Protein AF-A0A7X8BMF5-F1 (afdb_monomer)

pLDDT: mean 81.19, std 10.28, range [48.62, 92.81]

Sequence (128 aa):
MIDLGRDIKLVVDKDDGRILGVIVEEGDIALLEGEECLKQDLLSELWTQYYDWALEFTVGSRLPEFVNMPMSGIVVADLYNAIREPLEREDRLVEGRYNITLTGAGFTCKVLPKSRLRPKEISLTIKK

Solvent-accessible surface area (backbone atoms only — not comparable to full-atom values): 7382 Å² total; per-residue (Å²): 131,73,77,48,47,70,43,78,29,64,38,56,42,85,52,56,38,52,82,75,49,73,42,69,53,100,88,39,79,33,71,29,52,35,74,61,24,41,50,52,50,52,43,46,35,42,58,32,64,62,42,72,51,89,86,79,44,85,44,38,10,55,39,67,77,48,75,83,54,73,90,41,78,70,52,48,55,51,47,50,46,27,58,47,54,52,58,72,68,39,79,58,40,41,85,91,44,63,50,80,47,80,51,100,56,35,40,39,35,37,36,34,49,57,49,92,77,79,55,62,73,46,79,48,64,32,41,110

Secondary structure (DSSP, 8-state):
-----EEEPEEE-TTT--EEEE-EETTEE-EEETHHHHHHHHHHHHHSBPEEETTTEEESBSHHHHTTS---HHHHHHHHHHHHHHHHH-TTEEEEEEEEEEETTEEEEEEEE--SS-PPPEEEEEE-

Nearest PDB structures (foldseek):
  7aeb-assembly1_S  TM=5.684E-01  e=9.095E-03  Algoriphagus machipongonensis
  7b5h-assembly1_AI  TM=5.636E-01  e=1.350E-01  Nostoc sp. PCC 7120 = FACHB-418
  6h4n-assembly1_x  TM=4.474E-01  e=1.005E+00  Escherichia coli BW25113
  4v8h-assembly2_CX  TM=4.300E-01  e=1.376E+00  Escherichia coli K-12

Mean predicted aligned error: 6.94 Å

Radius of gyration: 15.11 Å; Cα contacts (8 Å, |Δi|>4): 222; chains: 1; bounding box: 40×37×47 Å

Structure (mmCIF, N/CA/C/O backbone):
data_AF-A0A7X8BMF5-F1
#
_entry.id   AF-A0A7X8BMF5-F1
#
loop_
_atom_site.group_PDB
_atom_site.id
_atom_site.type_symbol
_atom_site.label_atom_id
_atom_site.label_alt_id
_atom_site.label_comp_id
_atom_site.label_asym_id
_atom_site.label_entity_id
_atom_site.label_seq_id
_atom_site.pdbx_PDB_ins_code
_atom_site.Cartn_x
_atom_site.Cartn_y
_atom_site.Cartn_z
_atom_site.occupancy
_atom_site.B_iso_or_equiv
_atom_site.auth_seq_id
_atom_site.auth_comp_id
_atom_site.auth_asym_id
_atom_site.auth_atom_id
_atom_site.pdbx_PDB_model_num
ATOM 1 N N . MET A 1 1 ? -22.828 3.350 2.781 1.00 60.91 1 MET A N 1
ATOM 2 C CA . MET A 1 1 ? -21.590 4.080 3.126 1.00 60.91 1 MET A CA 1
ATOM 3 C C . MET A 1 1 ? -20.475 3.109 2.794 1.00 60.91 1 MET A C 1
ATOM 5 O O . MET A 1 1 ? -20.662 1.952 3.138 1.00 60.91 1 MET A O 1
ATOM 9 N N . ILE A 1 2 ? -19.456 3.494 2.022 1.00 75.69 2 ILE A N 1
ATOM 10 C CA . ILE A 1 2 ? -18.337 2.571 1.775 1.00 75.69 2 ILE A CA 1
ATOM 11 C C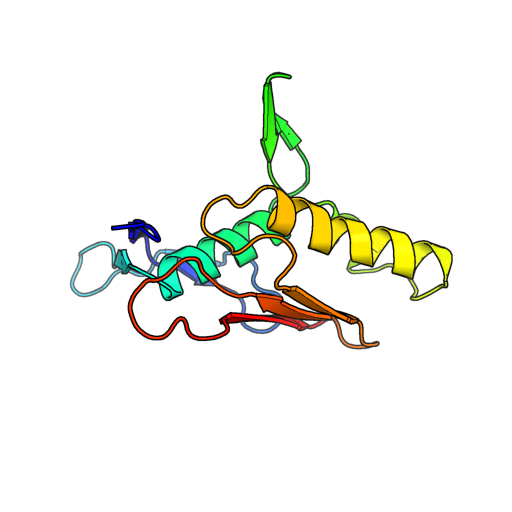 . ILE A 1 2 ? -17.480 2.619 3.032 1.00 75.69 2 ILE A C 1
ATOM 13 O O . ILE A 1 2 ? -17.068 3.703 3.444 1.00 75.69 2 ILE A O 1
ATOM 17 N N . ASP A 1 3 ? -17.343 1.467 3.672 1.00 83.88 3 ASP A N 1
ATOM 18 C CA . ASP A 1 3 ? -16.458 1.277 4.807 1.00 83.88 3 ASP A CA 1
ATOM 19 C C . ASP A 1 3 ? -15.021 1.223 4.276 1.00 83.88 3 ASP A C 1
ATOM 21 O O . ASP A 1 3 ? -14.733 0.463 3.352 1.00 83.88 3 ASP A O 1
ATOM 25 N N . LEU A 1 4 ? -14.145 2.086 4.792 1.00 86.31 4 LEU A N 1
ATOM 26 C CA . LEU A 1 4 ? -12.728 2.089 4.414 1.00 86.31 4 LEU A CA 1
ATOM 27 C C . LEU A 1 4 ? -11.891 1.184 5.327 1.00 86.31 4 LEU A C 1
ATOM 29 O O . LEU A 1 4 ? -10.702 1.007 5.073 1.00 86.31 4 LEU A O 1
ATOM 33 N N . GLY A 1 5 ? -12.521 0.582 6.336 1.00 88.25 5 GLY A N 1
ATOM 34 C CA . GLY A 1 5 ? -11.916 -0.380 7.235 1.00 88.25 5 GLY A CA 1
ATOM 35 C C . GLY A 1 5 ? -11.650 0.178 8.627 1.00 88.25 5 GLY A C 1
ATOM 36 O O . GLY A 1 5 ? -11.629 1.393 8.875 1.00 88.25 5 GLY A O 1
ATOM 37 N N . ARG A 1 6 ? -11.434 -0.776 9.528 1.00 89.88 6 ARG A N 1
ATOM 38 C CA . ARG A 1 6 ? -10.947 -0.597 10.887 1.00 89.88 6 ARG A CA 1
ATOM 39 C C . ARG A 1 6 ? -10.017 -1.757 11.199 1.00 89.88 6 ARG A C 1
ATOM 41 O O . A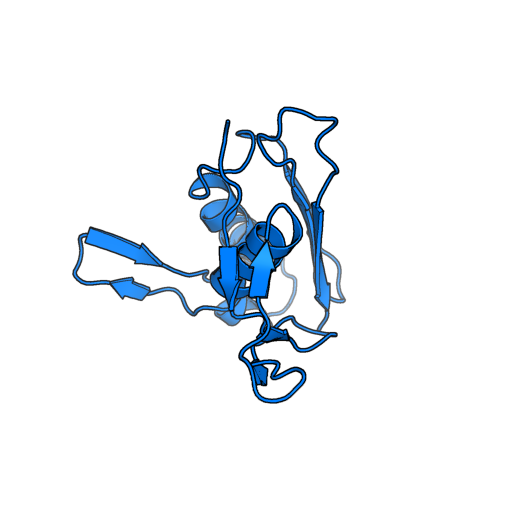RG A 1 6 ? -10.462 -2.900 11.131 1.00 89.88 6 ARG A O 1
ATOM 48 N N . ASP A 1 7 ? -8.782 -1.465 11.576 1.00 88.75 7 ASP A N 1
ATOM 49 C CA . ASP A 1 7 ? -7.796 -2.495 11.896 1.00 88.75 7 ASP A CA 1
ATOM 50 C C . ASP A 1 7 ? -6.854 -2.058 13.025 1.00 88.75 7 ASP A C 1
ATOM 52 O O . ASP A 1 7 ? -6.886 -0.920 13.501 1.00 88.75 7 ASP A O 1
ATOM 56 N N . ILE A 1 8 ? -6.025 -2.987 13.483 1.00 88.06 8 ILE A N 1
ATOM 57 C CA . ILE A 1 8 ? -4.947 -2.766 14.430 1.00 88.06 8 ILE A CA 1
ATOM 58 C C . ILE A 1 8 ? -3.956 -1.768 13.837 1.00 88.06 8 ILE A C 1
ATOM 60 O O . ILE A 1 8 ? -3.444 -1.928 12.731 1.00 88.06 8 ILE A O 1
ATOM 64 N N . LYS A 1 9 ? -3.642 -0.732 14.606 1.00 88.62 9 LYS A N 1
ATOM 65 C CA . LYS A 1 9 ? -2.649 0.266 14.235 1.00 88.62 9 LYS A CA 1
ATOM 66 C C . LYS A 1 9 ? -1.249 -0.340 14.332 1.00 88.62 9 LYS A C 1
ATOM 68 O O . LYS A 1 9 ? -0.814 -0.784 15.400 1.00 88.62 9 LYS A O 1
ATOM 73 N N . LEU A 1 10 ? -0.529 -0.321 13.219 1.00 86.19 10 LEU A N 1
ATOM 74 C CA . LEU A 1 10 ? 0.814 -0.870 13.099 1.00 86.19 10 LEU A CA 1
ATOM 75 C C . LEU A 1 10 ? 1.870 0.232 13.194 1.00 86.19 10 LEU A C 1
ATOM 77 O O . LEU A 1 10 ? 1.662 1.386 12.815 1.00 86.19 10 LEU A O 1
ATOM 81 N N . VAL A 1 11 ? 3.046 -0.143 13.685 1.00 83.56 11 VAL A N 1
ATOM 82 C CA . VAL A 1 11 ? 4.271 0.627 13.488 1.00 83.56 11 VAL A CA 1
ATOM 83 C C . VAL A 1 11 ? 4.824 0.226 12.131 1.00 83.56 11 VAL A C 1
ATOM 85 O O . VAL A 1 11 ? 5.134 -0.944 11.924 1.00 83.56 11 VAL A O 1
ATOM 88 N N . VAL A 1 12 ? 4.970 1.190 11.229 1.00 76.62 12 VAL A N 1
ATOM 89 C CA . VAL A 1 12 ? 5.605 0.985 9.924 1.00 76.62 12 VAL A CA 1
ATOM 90 C C . VAL A 1 12 ? 6.918 1.752 9.849 1.00 76.62 12 VAL A C 1
ATOM 92 O O . VAL A 1 12 ? 7.040 2.853 10.397 1.00 76.62 12 VAL A O 1
ATOM 95 N N . ASP A 1 13 ? 7.904 1.162 9.183 1.00 78.00 13 ASP A N 1
ATOM 96 C CA . ASP A 1 13 ? 9.145 1.837 8.834 1.00 78.00 13 ASP A CA 1
ATOM 97 C C . ASP A 1 13 ? 8.833 3.063 7.962 1.00 78.00 13 ASP A C 1
ATOM 99 O O . ASP A 1 13 ? 7.977 3.019 7.077 1.00 78.00 13 ASP A O 1
ATOM 103 N N . LYS A 1 14 ? 9.476 4.197 8.248 1.00 69.94 14 LYS A N 1
ATOM 104 C CA . LYS A 1 14 ? 9.175 5.468 7.570 1.00 69.94 14 LYS A CA 1
ATOM 105 C C . LYS A 1 14 ? 9.814 5.578 6.197 1.00 69.94 14 LYS A C 1
ATOM 107 O O . LYS A 1 14 ? 9.352 6.391 5.393 1.00 69.94 14 LYS A O 1
ATOM 112 N N . ASP A 1 15 ? 10.900 4.851 5.983 1.00 67.62 15 ASP A N 1
ATOM 113 C CA . ASP A 1 15 ? 11.632 4.892 4.735 1.00 67.62 15 ASP A CA 1
ATOM 114 C C . ASP A 1 15 ? 10.966 3.954 3.757 1.00 67.62 15 ASP A C 1
ATOM 116 O O . ASP A 1 15 ? 10.607 4.390 2.669 1.00 67.62 15 ASP A O 1
ATOM 120 N N . ASP A 1 16 ? 10.682 2.725 4.170 1.00 64.38 16 ASP A N 1
ATOM 121 C CA . ASP A 1 16 ? 10.186 1.741 3.227 1.00 64.38 16 ASP A CA 1
ATOM 122 C C . ASP A 1 16 ? 8.751 1.280 3.471 1.00 64.38 16 ASP A C 1
ATOM 124 O O . ASP A 1 16 ? 8.095 0.964 2.493 1.00 64.38 16 ASP A O 1
ATOM 128 N N . GLY A 1 17 ? 8.183 1.371 4.675 1.00 65.19 17 GLY A N 1
ATOM 129 C CA . GLY A 1 17 ? 6.795 0.974 4.956 1.00 65.19 17 GLY A CA 1
ATOM 130 C C . GLY A 1 17 ? 6.633 -0.455 5.482 1.00 65.19 17 GLY A C 1
ATOM 131 O O . GLY A 1 17 ? 5.500 -0.908 5.646 1.00 65.19 17 GLY A O 1
ATOM 132 N N . ARG A 1 18 ? 7.733 -1.165 5.775 1.00 73.31 18 ARG A N 1
ATOM 133 C CA . ARG A 1 18 ? 7.700 -2.494 6.408 1.00 73.31 18 ARG A CA 1
ATOM 134 C C . ARG A 1 18 ? 7.065 -2.446 7.800 1.00 73.31 18 ARG A C 1
ATOM 136 O O . ARG A 1 18 ? 7.298 -1.516 8.567 1.00 73.31 18 ARG A O 1
ATOM 143 N N . ILE A 1 19 ? 6.301 -3.479 8.158 1.00 76.50 19 ILE A N 1
ATOM 144 C CA . ILE A 1 19 ? 5.667 -3.600 9.481 1.00 76.50 19 ILE A CA 1
ATOM 145 C C . ILE A 1 19 ? 6.736 -3.922 10.537 1.00 76.50 19 ILE A C 1
ATOM 147 O O . ILE A 1 19 ? 7.420 -4.940 10.450 1.00 76.50 19 ILE A O 1
ATOM 151 N N . LEU A 1 20 ? 6.861 -3.062 11.547 1.00 79.75 20 LEU A N 1
ATOM 152 C CA . LEU A 1 20 ? 7.814 -3.175 12.657 1.00 79.75 20 LEU A CA 1
ATOM 153 C C . LEU A 1 20 ? 7.165 -3.675 13.958 1.00 79.75 20 LEU A C 1
ATOM 155 O O . LEU A 1 20 ? 7.860 -4.202 14.825 1.00 79.75 20 LEU A O 1
ATOM 159 N N . GLY A 1 21 ? 5.850 -3.504 14.123 1.00 82.00 21 GLY A N 1
ATOM 160 C CA . GLY A 1 21 ? 5.139 -3.930 15.330 1.00 82.00 21 GLY A CA 1
ATOM 161 C C . GLY A 1 21 ? 3.706 -3.411 15.420 1.00 82.00 21 GLY A C 1
ATOM 162 O O . GLY A 1 21 ? 3.189 -2.820 14.477 1.00 82.00 21 GLY A O 1
ATOM 163 N N . VAL A 1 22 ? 3.078 -3.620 16.576 1.00 84.44 22 VAL A N 1
ATOM 164 C CA . VAL A 1 22 ? 1.721 -3.153 16.905 1.00 84.44 22 VAL A CA 1
ATOM 165 C C . VAL A 1 22 ? 1.810 -1.995 17.896 1.00 84.44 22 VAL A C 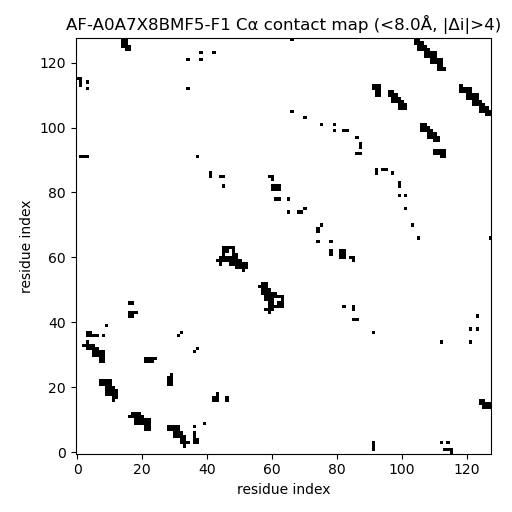1
ATOM 167 O O . VAL A 1 22 ? 2.645 -2.023 18.802 1.00 84.44 22 VAL A O 1
ATOM 170 N N . ILE A 1 23 ? 0.958 -0.980 17.741 1.00 82.88 23 ILE A N 1
ATOM 171 C CA . ILE A 1 23 ? 0.866 0.132 18.691 1.00 82.88 23 ILE A CA 1
ATOM 172 C C . ILE A 1 23 ? -0.095 -0.233 19.828 1.00 82.88 23 ILE A C 1
ATOM 174 O O . ILE A 1 23 ? -1.245 -0.600 19.594 1.00 82.88 23 ILE A O 1
ATOM 178 N N . VAL A 1 24 ? 0.388 -0.0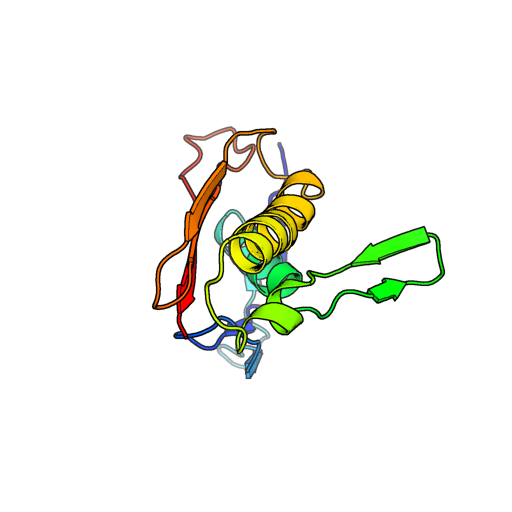93 21.064 1.00 82.56 24 VAL A N 1
ATOM 179 C CA . VAL A 1 24 ? -0.397 -0.254 22.295 1.00 82.56 24 VAL A CA 1
ATOM 180 C C . VAL A 1 24 ? -0.458 1.099 23.000 1.00 82.56 24 VAL A C 1
ATOM 182 O O . VAL A 1 24 ? 0.581 1.683 23.310 1.00 82.56 24 VAL A O 1
ATOM 185 N N . GLU A 1 25 ? -1.666 1.601 23.239 1.00 83.94 25 GLU A N 1
ATOM 186 C CA . GLU A 1 25 ? -1.939 2.877 23.908 1.00 83.94 25 GLU A CA 1
ATOM 187 C C . GLU A 1 25 ? -2.748 2.577 25.180 1.00 83.94 25 GLU A C 1
ATOM 189 O O . GLU A 1 25 ? -3.756 1.885 25.131 1.00 83.94 25 GLU A O 1
ATOM 194 N N . GLU A 1 26 ? -2.263 3.025 26.343 1.00 83.69 26 GLU A N 1
ATOM 195 C CA . GLU A 1 26 ? -2.920 2.823 27.655 1.00 83.69 26 GLU A CA 1
ATOM 196 C C . GLU A 1 26 ? -3.209 1.355 28.044 1.00 83.69 26 GLU A C 1
ATOM 198 O O . GLU A 1 26 ? -4.012 1.081 28.930 1.00 83.69 26 GLU A O 1
ATOM 203 N N . GLY A 1 27 ? -2.484 0.403 27.448 1.00 78.25 27 GLY A N 1
ATOM 204 C CA . GLY A 1 27 ? -2.657 -1.034 27.693 1.00 78.25 27 GLY A CA 1
ATOM 205 C C . GLY A 1 27 ? -3.611 -1.723 26.715 1.00 78.25 27 GLY A C 1
ATOM 206 O O . GLY A 1 27 ? -3.686 -2.950 26.730 1.00 78.25 27 GLY A O 1
ATOM 207 N N . ASP A 1 28 ? -4.248 -0.960 25.825 1.00 83.12 28 ASP A N 1
ATOM 208 C CA . ASP A 1 28 ? -5.125 -1.460 24.773 1.00 83.12 28 ASP A CA 1
ATOM 209 C C . ASP A 1 28 ? -4.443 -1.420 23.400 1.00 83.12 28 ASP A C 1
ATOM 211 O O . ASP A 1 28 ? -3.562 -0.601 23.121 1.00 83.12 28 ASP A O 1
ATOM 215 N N . ILE A 1 29 ? -4.860 -2.324 22.510 1.00 85.12 29 ILE A N 1
ATOM 216 C CA . ILE A 1 29 ? -4.413 -2.319 21.115 1.00 85.12 29 ILE A CA 1
ATOM 217 C C . ILE A 1 29 ? -5.020 -1.094 20.429 1.00 85.12 29 ILE A C 1
ATOM 219 O O . ILE A 1 29 ? -6.243 -0.971 20.332 1.00 85.12 29 ILE A O 1
ATOM 223 N N . ALA A 1 30 ? -4.165 -0.196 19.940 1.00 89.12 30 ALA A N 1
ATOM 224 C CA . ALA A 1 30 ? -4.619 0.986 19.229 1.00 89.12 30 ALA A CA 1
ATOM 225 C C . ALA A 1 30 ? -5.232 0.583 17.883 1.00 89.12 30 ALA A C 1
ATOM 227 O O . ALA A 1 30 ? -4.724 -0.300 17.189 1.00 89.12 30 ALA A O 1
ATOM 228 N N . LEU A 1 31 ? -6.315 1.255 17.504 1.00 89.50 31 LEU A N 1
ATOM 229 C CA . LEU A 1 31 ? -7.035 0.988 16.263 1.00 89.50 31 LEU A CA 1
ATOM 230 C C . LEU A 1 31 ? -6.882 2.155 15.292 1.00 89.50 31 LEU A C 1
ATOM 232 O O . LEU A 1 31 ? -6.731 3.314 15.686 1.00 89.50 31 LEU A O 1
ATOM 236 N N . LEU A 1 32 ? -6.918 1.822 14.012 1.00 89.44 32 LEU A N 1
ATOM 237 C CA . LEU A 1 32 ? -6.878 2.734 12.886 1.00 89.44 32 LEU A CA 1
ATOM 238 C C . LEU A 1 32 ? -8.175 2.566 12.097 1.00 89.44 32 LEU A C 1
ATOM 240 O O . LEU A 1 32 ? -8.639 1.448 11.907 1.00 89.44 32 LEU A O 1
ATOM 244 N N . GLU A 1 33 ? -8.769 3.665 11.645 1.00 89.75 33 GLU A N 1
ATOM 245 C CA . GLU A 1 33 ? -10.056 3.659 10.945 1.00 89.75 33 GLU A CA 1
ATOM 246 C C . GLU A 1 33 ? -9.991 4.542 9.697 1.00 89.75 33 GLU A C 1
ATOM 248 O O . GLU A 1 33 ? -9.195 5.483 9.611 1.00 89.75 33 GLU A O 1
ATOM 253 N N . GLY A 1 34 ? -10.866 4.274 8.730 1.00 89.44 34 GLY A N 1
ATOM 254 C CA . GLY A 1 34 ? -11.084 5.189 7.615 1.00 89.44 34 GLY A CA 1
ATOM 255 C C . GLY A 1 34 ? -9.935 5.213 6.600 1.00 89.44 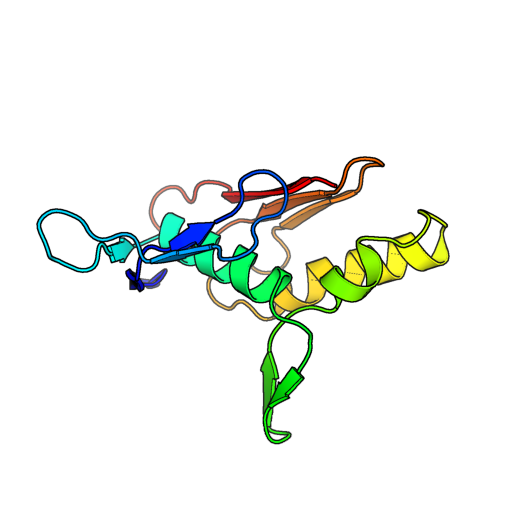34 GLY A C 1
ATOM 256 O O . GLY A 1 34 ? -9.376 4.182 6.235 1.00 89.44 34 GLY A O 1
ATOM 257 N N . GLU A 1 35 ? -9.587 6.413 6.121 1.00 89.12 35 GLU A N 1
ATOM 258 C CA . GLU A 1 35 ? -8.527 6.617 5.116 1.00 89.12 35 GLU A CA 1
ATOM 259 C C . GLU A 1 35 ? -7.147 6.157 5.609 1.00 89.12 35 GLU A C 1
ATOM 261 O O . GLU A 1 35 ? -6.349 5.666 4.813 1.00 89.12 35 GLU A O 1
ATOM 266 N N . GLU A 1 36 ? -6.869 6.276 6.910 1.00 87.50 36 GLU A N 1
ATOM 267 C CA . GLU A 1 36 ? -5.598 5.811 7.468 1.00 87.50 36 GLU A CA 1
ATOM 268 C C . GLU A 1 36 ? -5.537 4.278 7.514 1.00 87.50 36 GLU A C 1
ATOM 270 O O . GLU A 1 36 ? -4.491 3.719 7.194 1.00 87.50 36 GLU A O 1
ATOM 275 N N . CYS A 1 37 ? -6.655 3.599 7.817 1.00 89.81 37 CYS A N 1
ATOM 276 C CA . CYS A 1 37 ? -6.754 2.134 7.726 1.00 89.81 37 CYS A CA 1
ATOM 277 C C . CYS A 1 37 ? -6.429 1.662 6.309 1.00 89.81 37 CYS A C 1
ATOM 279 O O . CYS A 1 37 ? -5.489 0.902 6.107 1.00 89.81 37 CYS A O 1
ATOM 281 N N . LEU A 1 38 ? -7.119 2.221 5.312 1.00 90.38 38 LEU A N 1
ATOM 282 C CA . LEU A 1 38 ? -6.867 1.913 3.907 1.00 90.38 38 LEU A CA 1
ATOM 283 C C . LEU A 1 38 ? -5.408 2.175 3.503 1.00 90.38 38 LEU A C 1
ATOM 285 O O . LEU A 1 38 ? -4.809 1.390 2.774 1.00 90.38 38 LEU A O 1
ATOM 289 N N . LYS A 1 39 ? -4.812 3.276 3.970 1.00 89.44 39 LYS A N 1
ATOM 290 C CA . LYS A 1 39 ? -3.405 3.585 3.696 1.00 89.44 39 LYS A CA 1
ATOM 291 C C . LYS A 1 39 ? -2.467 2.515 4.259 1.00 89.44 39 LYS A C 1
ATOM 293 O O . LYS A 1 39 ? -1.524 2.127 3.572 1.00 89.44 39 LYS A O 1
ATOM 298 N N . GLN A 1 40 ? -2.701 2.072 5.493 1.00 89.31 40 GLN A N 1
ATOM 299 C CA . GLN A 1 40 ? -1.904 1.024 6.127 1.00 89.31 40 GLN A CA 1
ATOM 300 C C . GLN A 1 40 ? -2.052 -0.309 5.387 1.00 89.31 40 GLN A C 1
ATOM 302 O O . GLN A 1 40 ? -1.044 -0.970 5.135 1.00 89.31 40 GLN A O 1
ATOM 307 N N . ASP A 1 41 ? -3.270 -0.664 4.984 1.00 89.31 41 ASP A N 1
ATOM 308 C CA . ASP A 1 41 ? -3.547 -1.900 4.249 1.00 89.31 41 ASP A CA 1
ATOM 309 C C . ASP A 1 41 ? -2.840 -1.906 2.895 1.00 89.31 41 ASP A C 1
ATOM 311 O O . ASP A 1 41 ? -2.152 -2.863 2.558 1.00 89.31 41 ASP A O 1
ATOM 315 N N . LEU A 1 42 ? -2.921 -0.800 2.150 1.00 90.38 42 LEU A N 1
ATOM 316 C CA . LEU A 1 42 ? -2.251 -0.655 0.858 1.00 90.38 42 LEU A CA 1
ATOM 317 C C . LEU A 1 42 ? -0.726 -0.754 0.977 1.00 90.38 42 LEU A C 1
ATOM 319 O O . LEU A 1 42 ? -0.086 -1.403 0.152 1.00 90.38 42 LEU A O 1
ATOM 323 N N . LEU A 1 43 ? -0.125 -0.125 1.993 1.00 88.12 43 LEU A N 1
ATOM 324 C CA . LEU A 1 43 ? 1.317 -0.249 2.241 1.00 88.12 43 LEU A CA 1
ATOM 325 C C . LEU A 1 43 ? 1.701 -1.682 2.619 1.00 88.12 43 LEU A C 1
ATOM 327 O O . LEU A 1 43 ? 2.715 -2.190 2.143 1.00 88.12 43 LEU A O 1
ATOM 331 N N . SER A 1 44 ? 0.879 -2.336 3.438 1.00 84.88 44 SER A N 1
ATOM 332 C CA . SER A 1 44 ? 1.099 -3.718 3.867 1.00 84.88 44 SER A CA 1
ATOM 333 C C . SER A 1 44 ? 0.989 -4.692 2.696 1.00 84.88 44 SER A C 1
ATOM 335 O O . SER A 1 44 ? 1.851 -5.553 2.538 1.00 84.88 44 SER A O 1
ATOM 337 N N . GLU A 1 45 ? -0.003 -4.524 1.825 1.00 86.75 45 GLU A N 1
ATOM 338 C CA . GLU A 1 45 ? -0.180 -5.318 0.606 1.00 86.75 45 GLU A CA 1
ATOM 339 C C . GLU A 1 45 ? 1.007 -5.131 -0.353 1.00 86.75 45 GLU A C 1
ATOM 341 O O . GLU A 1 45 ? 1.516 -6.093 -0.922 1.00 86.75 45 GLU A O 1
ATOM 346 N N . LEU A 1 46 ? 1.526 -3.907 -0.492 1.00 86.81 46 LEU A N 1
ATOM 347 C CA . LEU A 1 46 ? 2.703 -3.638 -1.324 1.00 86.81 46 LEU A CA 1
ATOM 348 C C . LEU A 1 46 ? 3.985 -4.306 -0.787 1.00 86.81 46 LEU A C 1
ATOM 350 O O . LEU A 1 46 ? 4.856 -4.661 -1.578 1.00 86.81 46 LEU A O 1
ATOM 354 N N . TRP A 1 47 ? 4.118 -4.500 0.527 1.00 78.00 47 TRP A N 1
ATOM 355 C CA . TRP A 1 47 ? 5.281 -5.180 1.122 1.00 78.00 47 TRP A CA 1
ATOM 356 C C . TRP A 1 47 ? 5.135 -6.672 1.307 1.00 78.00 47 TRP A C 1
ATOM 358 O O . TRP A 1 47 ? 6.140 -7.382 1.402 1.00 78.00 47 TRP A O 1
ATOM 368 N N . THR A 1 48 ? 3.901 -7.142 1.400 1.00 80.62 48 THR A N 1
ATOM 369 C CA . THR A 1 48 ? 3.625 -8.562 1.506 1.00 80.62 48 THR A CA 1
ATOM 370 C C . THR A 1 48 ? 4.122 -9.209 0.229 1.00 80.62 48 THR A C 1
ATOM 372 O O . THR A 1 48 ? 3.704 -8.845 -0.868 1.00 80.62 48 THR A O 1
ATOM 375 N N . GLN A 1 49 ? 5.079 -10.126 0.369 1.00 75.19 49 GLN A N 1
ATOM 376 C CA . GLN A 1 49 ? 5.599 -10.863 -0.771 1.00 75.19 49 GLN A CA 1
ATOM 377 C C . GLN A 1 49 ? 4.432 -11.531 -1.498 1.00 75.19 49 GLN A C 1
ATOM 379 O O . GLN A 1 49 ? 3.518 -12.046 -0.861 1.00 75.19 49 GLN A O 1
ATOM 384 N N . TYR A 1 50 ? 4.463 -11.491 -2.826 1.00 73.00 50 TYR 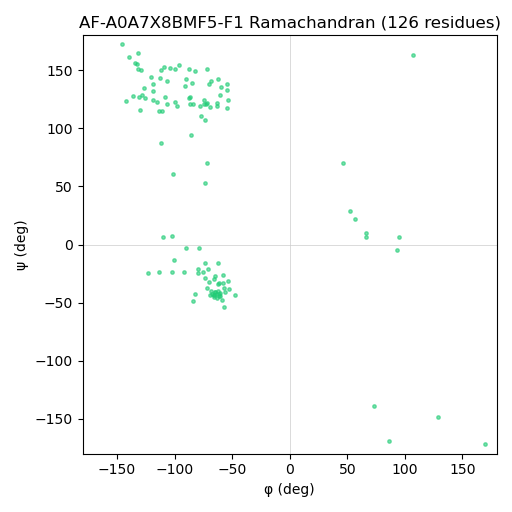A N 1
ATOM 385 C CA . TYR A 1 50 ? 3.443 -12.120 -3.648 1.00 73.00 50 TYR A CA 1
ATOM 386 C C . TYR A 1 50 ? 3.295 -13.606 -3.290 1.00 73.00 50 TYR A C 1
ATOM 388 O O . TYR A 1 50 ? 4.233 -14.391 -3.467 1.00 73.00 50 TYR A O 1
ATOM 396 N N . TYR A 1 51 ? 2.114 -13.985 -2.804 1.00 66.38 51 TYR A N 1
ATOM 397 C CA . TYR A 1 51 ? 1.738 -15.370 -2.546 1.00 66.38 51 TYR A CA 1
ATOM 398 C C . TYR A 1 51 ? 0.418 -15.682 -3.246 1.00 66.38 51 TYR A C 1
ATOM 400 O O . TYR A 1 51 ? -0.556 -14.934 -3.147 1.00 66.38 51 TYR A O 1
ATOM 408 N N . ASP A 1 52 ? 0.381 -16.831 -3.915 1.00 57.31 52 ASP A N 1
ATOM 409 C CA . ASP A 1 52 ? -0.865 -17.445 -4.357 1.00 57.31 52 ASP A CA 1
ATOM 410 C C . ASP A 1 52 ? -1.396 -18.282 -3.185 1.00 57.31 52 ASP A C 1
ATOM 412 O O . ASP A 1 52 ? -0.930 -19.400 -2.929 1.00 57.31 52 ASP A O 1
ATOM 416 N N . TRP A 1 53 ? -2.278 -17.700 -2.366 1.00 50.44 53 TRP A N 1
ATOM 417 C CA . TRP A 1 53 ? -2.807 -18.403 -1.202 1.00 50.44 53 TRP A CA 1
ATOM 418 C C . TRP A 1 53 ? -3.868 -19.394 -1.679 1.00 50.44 53 TRP A C 1
ATOM 420 O O . TRP A 1 53 ? -4.961 -19.020 -2.101 1.00 50.44 53 TRP A O 1
ATOM 430 N N . ALA A 1 54 ? -3.539 -20.685 -1.572 1.00 48.62 54 ALA A N 1
ATOM 431 C CA . ALA A 1 54 ? -4.450 -21.806 -1.815 1.00 48.62 54 ALA A CA 1
ATOM 432 C C . ALA A 1 54 ? -5.185 -21.777 -3.175 1.00 48.62 54 ALA A C 1
ATOM 434 O O . ALA A 1 54 ? -6.260 -22.360 -3.280 1.00 48.62 54 ALA A O 1
ATOM 435 N N . LEU A 1 55 ? -4.582 -21.177 -4.214 1.00 51.62 55 LEU A N 1
ATOM 436 C CA . LEU A 1 55 ? -5.084 -21.134 -5.600 1.00 51.62 55 LEU A CA 1
ATOM 437 C C . LEU A 1 55 ? -6.389 -20.340 -5.806 1.00 51.62 55 LEU A C 1
ATOM 439 O O . LEU A 1 55 ? -6.984 -20.425 -6.881 1.00 51.62 55 LEU A O 1
ATOM 443 N N . GLU A 1 56 ? -6.850 -19.590 -4.801 1.00 55.56 56 GLU A N 1
ATOM 444 C CA . GLU A 1 56 ? -8.135 -18.874 -4.863 1.00 55.56 56 GLU A CA 1
ATOM 445 C C . GLU A 1 56 ? -7.988 -17.362 -4.638 1.00 55.56 56 GLU A C 1
ATOM 447 O O . GLU A 1 56 ? -8.793 -16.587 -5.156 1.00 55.56 56 GLU A O 1
ATOM 452 N N . PHE A 1 57 ? -6.926 -16.920 -3.950 1.00 58.59 57 PHE A N 1
ATOM 453 C CA . PHE A 1 57 ? -6.683 -15.503 -3.684 1.00 58.59 57 PHE A CA 1
ATOM 454 C C . PHE A 1 57 ? -5.221 -15.125 -3.905 1.00 58.59 57 PHE A C 1
ATOM 456 O O . PHE A 1 57 ? -4.300 -15.712 -3.337 1.00 58.59 57 PHE A O 1
ATOM 463 N N . THR A 1 58 ? -5.022 -14.079 -4.702 1.00 66.94 58 THR A N 1
ATOM 464 C CA . THR A 1 58 ? -3.724 -13.431 -4.856 1.00 66.94 58 THR A CA 1
ATOM 465 C C . THR A 1 58 ? -3.557 -12.370 -3.777 1.00 66.94 58 THR A C 1
ATOM 467 O O . THR A 1 58 ? -4.352 -11.432 -3.725 1.00 66.94 58 THR A O 1
ATOM 470 N N . VAL A 1 59 ? -2.517 -12.501 -2.952 1.00 73.31 59 VAL A N 1
ATOM 471 C CA . VAL A 1 59 ? -2.179 -11.533 -1.899 1.00 73.31 59 VAL A CA 1
ATOM 472 C C . VAL A 1 59 ? -0.779 -10.987 -2.138 1.00 73.31 59 VAL A C 1
ATOM 474 O O . VAL A 1 59 ? 0.129 -11.700 -2.575 1.00 73.31 59 VAL A O 1
ATOM 477 N N . GLY A 1 60 ? -0.602 -9.715 -1.818 1.00 83.31 60 GLY A N 1
ATOM 478 C CA . GLY A 1 60 ? 0.683 -9.053 -1.817 1.00 83.31 60 GLY A CA 1
ATOM 479 C C . GLY A 1 60 ? 1.093 -8.477 -3.168 1.00 83.31 60 GLY A C 1
ATOM 480 O O . GLY A 1 60 ? 0.337 -8.404 -4.142 1.00 83.31 60 GLY A O 1
ATOM 481 N N . SER A 1 61 ? 2.350 -8.074 -3.242 1.00 86.25 61 SER A N 1
ATOM 482 C CA . SER A 1 61 ? 2.952 -7.453 -4.408 1.00 86.25 61 SER A CA 1
ATOM 483 C C . SER A 1 61 ? 4.291 -8.095 -4.724 1.00 86.25 61 SER A C 1
ATOM 485 O O . SER A 1 61 ? 4.999 -8.630 -3.869 1.00 86.25 61 SER A O 1
ATOM 487 N N . ARG A 1 62 ? 4.673 -7.994 -5.994 1.00 85.81 62 ARG A N 1
ATOM 488 C CA . ARG A 1 62 ? 6.021 -8.328 -6.446 1.00 85.81 62 ARG A CA 1
ATOM 489 C C . ARG A 1 62 ? 7.030 -7.219 -6.147 1.00 85.81 62 ARG A C 1
ATOM 491 O O . ARG A 1 62 ? 8.212 -7.404 -6.402 1.00 85.81 62 ARG A O 1
ATOM 498 N N . LEU A 1 63 ? 6.602 -6.079 -5.594 1.00 85.12 63 LEU A N 1
ATOM 499 C CA . LEU A 1 63 ? 7.455 -4.934 -5.269 1.00 85.12 63 LEU A CA 1
ATOM 500 C C . LEU A 1 63 ? 8.744 -5.327 -4.514 1.00 85.12 63 LEU A C 1
ATOM 502 O O . LEU A 1 63 ? 9.803 -4.836 -4.918 1.00 85.12 63 LEU A O 1
ATOM 506 N N . PRO A 1 64 ? 8.726 -6.226 -3.503 1.00 81.62 64 PRO A N 1
ATOM 507 C CA . PRO A 1 64 ? 9.942 -6.640 -2.800 1.00 81.62 64 PRO A CA 1
ATOM 508 C C . PRO A 1 64 ? 11.024 -7.254 -3.705 1.00 81.62 64 PRO A C 1
ATOM 510 O O . PRO A 1 64 ? 12.209 -7.136 -3.396 1.00 81.62 64 PRO A O 1
ATOM 513 N N . GLU A 1 65 ? 10.651 -7.854 -4.843 1.00 82.00 65 GLU A N 1
ATOM 514 C CA . GLU A 1 65 ? 11.595 -8.399 -5.834 1.00 82.00 65 GLU A CA 1
ATOM 515 C C . GLU A 1 65 ? 12.446 -7.292 -6.486 1.00 82.00 65 GLU A C 1
ATOM 517 O O . GLU A 1 65 ? 13.580 -7.530 -6.901 1.00 82.00 65 GLU A O 1
ATOM 522 N N . PHE A 1 66 ? 11.923 -6.063 -6.541 1.00 78.44 66 PHE A N 1
ATOM 523 C CA . PHE A 1 66 ? 12.499 -4.952 -7.299 1.00 78.44 66 PHE A CA 1
ATOM 524 C C . PHE A 1 66 ? 13.297 -3.952 -6.452 1.00 78.44 66 PHE A C 1
ATOM 526 O O . PHE A 1 66 ? 14.053 -3.161 -7.014 1.00 78.44 66 PHE A O 1
ATOM 533 N N . VAL A 1 67 ? 13.194 -3.993 -5.117 1.00 70.81 67 VAL A N 1
ATOM 534 C CA . VAL A 1 67 ? 13.800 -3.007 -4.186 1.00 70.81 67 VAL A CA 1
ATOM 535 C C . VAL A 1 67 ? 15.312 -2.822 -4.415 1.00 70.81 67 VAL A C 1
ATOM 537 O O . VAL A 1 67 ? 15.857 -1.722 -4.285 1.00 70.81 67 VAL A O 1
ATOM 540 N N . ASN A 1 68 ? 15.998 -3.881 -4.848 1.00 71.44 68 ASN A N 1
ATOM 541 C CA . ASN A 1 68 ? 17.441 -3.875 -5.095 1.00 71.44 68 ASN A CA 1
ATOM 542 C C . ASN A 1 68 ? 17.836 -3.972 -6.575 1.00 71.44 68 ASN A C 1
ATOM 544 O O . ASN A 1 68 ? 19.026 -4.056 -6.880 1.00 71.44 68 ASN A O 1
ATOM 548 N N . MET A 1 69 ? 16.877 -3.926 -7.501 1.00 73.88 69 MET A N 1
ATOM 549 C CA . MET A 1 69 ? 17.163 -4.037 -8.930 1.00 73.88 69 MET A CA 1
ATOM 550 C C . MET A 1 69 ? 17.604 -2.694 -9.541 1.00 73.88 69 MET A C 1
ATOM 552 O O . MET A 1 69 ? 17.195 -1.623 -9.083 1.00 73.88 69 MET A O 1
ATOM 556 N N . PRO A 1 70 ? 18.455 -2.715 -10.583 1.00 71.31 70 PRO A N 1
ATOM 557 C CA . PRO A 1 70 ? 18.806 -1.511 -11.327 1.00 71.31 70 PRO A CA 1
ATOM 558 C C . PRO A 1 70 ? 17.610 -1.006 -12.150 1.00 71.31 70 PRO A C 1
ATOM 560 O O . PRO A 1 70 ? 16.933 -1.791 -12.814 1.00 71.31 70 PRO A O 1
ATOM 563 N N . MET A 1 71 ? 17.397 0.315 -12.173 1.00 70.25 71 MET A N 1
ATOM 564 C CA . MET A 1 71 ? 16.332 0.986 -12.938 1.00 70.25 71 MET A CA 1
ATOM 565 C C . MET A 1 71 ? 16.618 0.971 -14.451 1.00 70.25 71 MET A C 1
ATOM 567 O O . MET A 1 71 ? 16.955 1.988 -15.054 1.00 70.25 71 MET A O 1
ATOM 571 N N . SER A 1 72 ? 16.520 -0.206 -15.066 1.00 72.62 72 SER A N 1
ATOM 572 C CA . SER A 1 72 ? 16.573 -0.405 -16.519 1.00 72.62 72 SER A CA 1
ATOM 573 C C . SER A 1 72 ? 15.157 -0.471 -17.103 1.00 72.62 72 SER A C 1
ATOM 575 O O . SER A 1 72 ? 14.219 -0.819 -16.395 1.00 72.62 72 SER A O 1
ATOM 577 N N . GLY A 1 73 ? 14.971 -0.140 -18.386 1.00 62.94 73 GLY A N 1
ATOM 578 C CA . GLY A 1 73 ? 13.631 0.051 -18.971 1.00 62.94 73 GLY A CA 1
ATOM 579 C C . GLY A 1 73 ? 12.646 -1.114 -18.768 1.00 62.94 73 GLY A C 1
ATOM 580 O O . GLY A 1 73 ? 11.479 -0.867 -18.484 1.00 62.94 73 GLY A O 1
ATOM 581 N N . ILE A 1 74 ? 13.117 -2.366 -18.839 1.00 65.44 74 ILE A N 1
ATOM 582 C CA . ILE A 1 74 ? 12.290 -3.563 -18.583 1.00 65.44 74 ILE A CA 1
ATOM 583 C C . ILE A 1 74 ? 11.914 -3.657 -17.094 1.00 65.44 74 ILE A C 1
ATOM 585 O O . ILE A 1 74 ? 10.749 -3.844 -16.762 1.00 65.44 74 ILE A O 1
ATOM 589 N N . VAL A 1 75 ? 12.874 -3.412 -16.197 1.00 76.38 75 VAL A N 1
ATOM 590 C CA . VAL A 1 75 ? 12.663 -3.411 -14.738 1.00 76.38 75 VAL A CA 1
ATOM 591 C C . VAL A 1 75 ? 11.671 -2.325 -14.311 1.00 76.38 75 VAL A C 1
ATOM 593 O O . VAL A 1 75 ? 10.891 -2.536 -13.392 1.00 76.38 75 VAL A O 1
ATOM 596 N N . VAL A 1 76 ? 11.656 -1.173 -14.989 1.00 80.31 76 VAL A N 1
ATOM 597 C CA . VAL A 1 76 ? 10.723 -0.071 -14.697 1.00 80.31 76 VAL A CA 1
ATOM 598 C C . VAL A 1 76 ? 9.278 -0.449 -15.029 1.00 80.31 76 VAL A C 1
ATOM 600 O O . VAL A 1 76 ? 8.380 -0.136 -14.249 1.00 80.31 76 VAL A O 1
ATOM 603 N N . ALA A 1 77 ? 9.043 -1.118 -16.162 1.00 82.88 77 ALA A N 1
ATOM 604 C CA . ALA A 1 77 ? 7.708 -1.577 -16.543 1.00 82.88 77 ALA A CA 1
ATOM 605 C C . ALA A 1 77 ? 7.177 -2.647 -15.574 1.00 82.88 77 ALA A C 1
ATOM 607 O O . ALA A 1 77 ? 6.031 -2.562 -15.130 1.00 82.88 77 ALA A O 1
ATOM 608 N N . ASP A 1 78 ? 8.022 -3.604 -15.189 1.00 86.06 78 ASP A N 1
ATOM 609 C CA . ASP A 1 78 ? 7.641 -4.653 -14.239 1.00 86.06 78 ASP A CA 1
ATOM 610 C C . ASP A 1 78 ? 7.425 -4.099 -12.823 1.00 86.06 78 ASP A C 1
ATOM 612 O O . ASP A 1 78 ? 6.438 -4.445 -12.175 1.00 86.06 78 ASP A O 1
ATOM 616 N N . LEU A 1 79 ? 8.267 -3.163 -12.370 1.00 86.81 79 LEU A N 1
ATOM 617 C CA . LEU A 1 79 ? 8.079 -2.438 -11.109 1.00 86.81 79 LEU A CA 1
ATOM 618 C C . LEU A 1 79 ? 6.769 -1.638 -11.103 1.00 86.81 79 LEU A C 1
ATOM 620 O O . LEU A 1 79 ? 6.050 -1.625 -10.105 1.00 86.81 79 LEU A O 1
ATOM 624 N N . TYR A 1 80 ? 6.435 -0.980 -12.216 1.00 89.12 80 TYR A N 1
ATOM 625 C CA . TYR A 1 80 ? 5.166 -0.268 -12.347 1.00 89.12 80 TYR A CA 1
ATOM 626 C C . TYR A 1 80 ? 3.975 -1.221 -12.198 1.00 89.12 80 TYR A C 1
ATOM 628 O O . TYR A 1 80 ? 3.037 -0.912 -11.465 1.00 89.12 80 TYR A O 1
ATOM 636 N N . ASN A 1 81 ? 4.021 -2.393 -12.840 1.00 89.31 81 ASN A N 1
ATOM 637 C CA . ASN A 1 81 ? 2.975 -3.408 -12.708 1.00 89.31 81 ASN A CA 1
ATOM 638 C C . ASN A 1 81 ? 2.888 -3.976 -11.291 1.00 89.31 81 ASN A C 1
ATOM 640 O O . ASN A 1 81 ? 1.786 -4.096 -10.764 1.00 89.31 81 ASN A O 1
ATOM 644 N N . ALA A 1 82 ? 4.027 -4.218 -10.641 1.00 88.81 82 ALA A N 1
ATOM 645 C CA . ALA A 1 82 ? 4.070 -4.684 -9.261 1.00 88.81 82 ALA A CA 1
ATOM 646 C C . ALA A 1 82 ? 3.357 -3.724 -8.291 1.00 88.81 82 ALA A C 1
ATOM 648 O O . ALA A 1 82 ? 2.741 -4.172 -7.326 1.00 88.81 82 ALA A O 1
ATOM 649 N N . ILE A 1 83 ? 3.401 -2.414 -8.555 1.00 90.31 83 ILE A N 1
ATOM 650 C CA . ILE A 1 83 ? 2.672 -1.408 -7.771 1.00 90.31 83 ILE A CA 1
ATOM 651 C C . ILE A 1 83 ? 1.214 -1.299 -8.228 1.00 90.31 83 ILE A C 1
ATOM 653 O O . ILE A 1 83 ? 0.327 -1.192 -7.391 1.00 90.31 83 ILE A O 1
ATOM 657 N N . ARG A 1 84 ? 0.950 -1.312 -9.539 1.00 92.06 84 ARG A N 1
ATOM 658 C CA . ARG A 1 84 ? -0.391 -1.120 -10.113 1.00 92.06 84 ARG A CA 1
ATOM 659 C C . ARG A 1 84 ? -1.357 -2.250 -9.757 1.00 92.06 84 ARG A C 1
ATOM 661 O O . ARG A 1 84 ? -2.496 -1.967 -9.408 1.00 92.06 84 ARG A O 1
ATOM 668 N N . GLU A 1 85 ? -0.927 -3.504 -9.859 1.00 90.75 85 GLU A N 1
ATOM 669 C CA . GLU A 1 85 ? -1.807 -4.672 -9.708 1.00 90.75 85 GLU A CA 1
ATOM 670 C C . GLU A 1 85 ? -2.517 -4.730 -8.341 1.00 90.75 85 GLU A C 1
ATOM 672 O O . GLU A 1 85 ? -3.740 -4.869 -8.334 1.00 90.75 85 GLU A O 1
ATOM 677 N N . PRO A 1 86 ? -1.836 -4.554 -7.189 1.00 89.44 86 PRO A N 1
ATOM 678 C CA . PRO A 1 86 ? -2.510 -4.455 -5.893 1.00 89.44 86 PRO A CA 1
ATOM 679 C C . PRO A 1 86 ? -3.555 -3.334 -5.818 1.00 89.44 86 PRO A C 1
ATOM 681 O O . PRO A 1 86 ? -4.616 -3.519 -5.232 1.00 89.44 86 PRO A O 1
ATOM 684 N N . LEU A 1 87 ? -3.286 -2.181 -6.442 1.00 91.12 87 LEU A N 1
ATOM 685 C CA . LEU A 1 87 ? -4.203 -1.035 -6.428 1.00 91.12 87 LEU A CA 1
ATOM 686 C C . LEU A 1 87 ? -5.467 -1.289 -7.252 1.00 91.12 87 LEU A C 1
ATOM 688 O O . LEU A 1 87 ? -6.526 -0.771 -6.916 1.00 91.12 87 LEU A O 1
ATOM 692 N N . GLU A 1 88 ? -5.361 -2.064 -8.332 1.00 90.31 88 GLU A N 1
ATOM 693 C CA . GLU A 1 88 ? -6.512 -2.460 -9.151 1.00 90.31 88 GLU A CA 1
ATOM 694 C C . GLU A 1 88 ? -7.382 -3.518 -8.471 1.00 90.31 88 GLU A C 1
ATOM 696 O O . GLU A 1 88 ? -8.587 -3.558 -8.715 1.00 90.31 88 GLU A O 1
ATOM 701 N N . ARG A 1 89 ? -6.792 -4.356 -7.608 1.00 89.25 89 ARG A N 1
ATOM 702 C CA . ARG A 1 89 ? -7.538 -5.335 -6.803 1.00 89.25 89 ARG A CA 1
ATOM 703 C C . ARG A 1 89 ? -8.288 -4.700 -5.630 1.00 89.25 89 ARG A C 1
ATOM 705 O O . ARG A 1 89 ? -9.258 -5.283 -5.159 1.00 89.25 89 ARG A O 1
ATOM 712 N N . GLU A 1 90 ? -7.854 -3.531 -5.165 1.00 90.75 90 GLU A N 1
ATOM 713 C CA . GLU A 1 90 ? -8.442 -2.847 -4.015 1.00 90.75 90 GLU A CA 1
ATOM 714 C C . GLU A 1 90 ? -9.807 -2.222 -4.355 1.00 90.75 90 GLU A C 1
ATOM 716 O O . GLU A 1 90 ? -9.918 -1.184 -5.018 1.00 90.75 90 GLU A O 1
ATOM 721 N N . ASP A 1 91 ? -10.877 -2.831 -3.850 1.00 90.06 91 ASP A N 1
ATOM 722 C CA . ASP A 1 91 ? -12.250 -2.434 -4.138 1.00 90.06 91 ASP A CA 1
ATOM 723 C C . ASP A 1 91 ? -12.645 -1.106 -3.473 1.00 90.06 91 ASP A C 1
ATOM 725 O O . ASP A 1 91 ? -13.553 -0.425 -3.968 1.00 90.06 91 ASP A O 1
ATOM 729 N N . ARG A 1 92 ? -11.942 -0.675 -2.419 1.00 91.19 92 ARG A N 1
ATOM 730 C CA . ARG A 1 92 ? -12.155 0.617 -1.745 1.00 91.19 92 ARG A CA 1
ATOM 731 C C . ARG A 1 92 ? -11.637 1.806 -2.558 1.00 91.19 92 ARG A C 1
ATOM 733 O O . ARG A 1 92 ? -12.036 2.943 -2.283 1.00 91.19 92 ARG A O 1
ATOM 740 N N . LEU A 1 93 ? -10.797 1.589 -3.574 1.00 91.38 93 LEU A N 1
ATOM 741 C CA . LEU A 1 93 ? -10.270 2.644 -4.448 1.00 91.38 93 LEU A CA 1
ATOM 742 C C . LEU A 1 93 ? -11.181 2.931 -5.644 1.00 91.38 93 LEU A C 1
ATOM 744 O O . LEU A 1 93 ? -11.920 2.075 -6.130 1.00 91.38 93 LEU A O 1
ATOM 748 N N . VAL A 1 94 ? -11.148 4.175 -6.130 1.00 90.12 94 VAL A N 1
ATOM 749 C CA . VAL A 1 94 ? -11.799 4.554 -7.387 1.00 90.12 94 VAL A CA 1
ATOM 750 C C . VAL A 1 94 ? -10.960 4.013 -8.542 1.00 90.12 94 VAL A C 1
ATOM 752 O O . VAL A 1 94 ? -9.792 4.369 -8.695 1.00 90.12 94 VAL A O 1
ATOM 755 N N . GLU A 1 95 ? -11.578 3.180 -9.374 1.00 87.62 95 GLU A N 1
ATOM 756 C CA . GLU A 1 95 ? -10.923 2.523 -10.504 1.00 87.62 95 GLU A CA 1
ATOM 757 C C . GLU A 1 95 ? -10.229 3.535 -11.432 1.00 87.62 95 GLU A C 1
ATOM 759 O O . GLU A 1 95 ? -10.783 4.588 -11.769 1.00 87.62 95 GLU A O 1
ATOM 764 N N . GLY A 1 96 ? -8.979 3.239 -11.802 1.00 85.50 96 GLY A N 1
ATOM 765 C CA . GLY A 1 96 ? -8.160 4.076 -12.684 1.00 85.50 96 GLY A CA 1
ATOM 766 C C . GLY A 1 96 ? -7.760 5.444 -12.112 1.00 85.50 96 GLY A C 1
ATOM 767 O O . GLY A 1 96 ? -7.185 6.262 -12.831 1.00 85.50 96 GLY A O 1
ATOM 768 N N . ARG A 1 97 ? -8.053 5.741 -10.838 1.00 88.88 97 ARG A N 1
ATOM 769 C CA . ARG A 1 97 ? -7.675 7.002 -10.173 1.00 88.88 97 ARG A CA 1
ATOM 770 C C . ARG A 1 97 ? -6.452 6.815 -9.285 1.00 88.88 97 ARG A C 1
ATOM 772 O O . ARG A 1 97 ? -6.498 7.065 -8.080 1.00 88.88 97 ARG A O 1
ATOM 779 N N . TYR A 1 98 ? -5.353 6.421 -9.915 1.00 89.44 98 TYR A N 1
ATOM 780 C CA . TYR A 1 98 ? -4.039 6.398 -9.293 1.00 89.44 98 TYR A CA 1
ATOM 781 C C . TYR A 1 98 ? -2.988 7.062 -10.182 1.00 89.44 98 TYR A C 1
ATOM 783 O O . TYR A 1 98 ? -3.087 7.065 -11.408 1.00 89.44 98 TYR A O 1
ATOM 791 N N . ASN A 1 99 ? -1.967 7.635 -9.554 1.00 91.44 99 ASN A N 1
ATOM 792 C CA . ASN A 1 99 ? -0.804 8.189 -10.234 1.00 91.44 99 ASN A CA 1
ATOM 793 C C . ASN A 1 99 ? 0.461 7.642 -9.575 1.00 91.44 99 ASN A C 1
ATOM 795 O O . ASN A 1 99 ? 0.699 7.906 -8.396 1.00 91.44 99 ASN A O 1
ATOM 799 N N . ILE A 1 100 ? 1.244 6.869 -10.326 1.00 91.44 100 ILE A N 1
ATOM 800 C CA . ILE A 1 100 ? 2.478 6.234 -9.856 1.00 91.44 100 ILE A CA 1
ATOM 801 C C . ILE A 1 100 ? 3.660 6.977 -10.473 1.00 91.44 100 ILE A C 1
ATOM 803 O O . ILE A 1 100 ? 3.821 7.008 -11.693 1.00 91.44 100 ILE A O 1
ATOM 807 N N . THR A 1 101 ? 4.512 7.523 -9.615 1.00 90.00 101 THR A N 1
ATOM 808 C CA . THR A 1 101 ? 5.762 8.181 -9.985 1.00 90.00 101 THR A CA 1
ATOM 809 C C . THR A 1 101 ? 6.926 7.362 -9.451 1.00 90.00 101 THR A C 1
ATOM 811 O O . THR A 1 101 ? 7.116 7.254 -8.238 1.00 90.00 101 THR A O 1
ATOM 814 N N . LEU A 1 102 ? 7.724 6.808 -10.361 1.00 86.88 102 LEU A N 1
ATOM 815 C CA . LEU A 1 102 ? 8.960 6.101 -10.035 1.00 86.88 102 LEU A CA 1
ATOM 816 C C . LEU A 1 102 ? 10.137 7.081 -10.051 1.00 86.88 102 LEU A C 1
ATOM 818 O O . LEU A 1 102 ? 10.262 7.908 -10.954 1.00 86.88 102 LEU A O 1
ATOM 822 N N . THR A 1 103 ? 11.015 6.982 -9.060 1.00 81.38 103 THR A N 1
ATOM 823 C CA . THR A 1 103 ? 12.226 7.802 -8.933 1.00 81.38 103 THR A CA 1
ATOM 824 C C . THR A 1 103 ? 13.429 6.912 -8.628 1.00 81.38 103 THR A C 1
ATOM 826 O O . THR A 1 103 ? 13.277 5.770 -8.205 1.00 81.38 103 THR A O 1
ATOM 829 N N . GLY A 1 104 ? 14.651 7.429 -8.785 1.00 72.94 104 GLY A N 1
ATOM 830 C CA . GLY A 1 104 ? 15.854 6.685 -8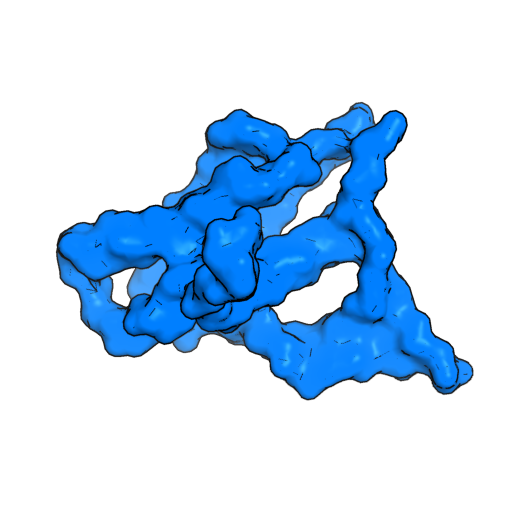.384 1.00 72.94 104 GLY A CA 1
ATOM 831 C C . GLY A 1 104 ? 15.930 6.376 -6.879 1.00 72.94 104 GLY A C 1
ATOM 832 O O . GLY A 1 104 ? 16.702 5.510 -6.483 1.00 72.94 104 GLY A O 1
ATOM 833 N N . ALA A 1 105 ? 15.130 7.062 -6.056 1.00 74.62 105 ALA A N 1
ATOM 834 C CA . ALA A 1 105 ? 15.094 6.914 -4.604 1.00 74.62 105 ALA A CA 1
ATOM 835 C C . ALA A 1 105 ? 13.897 6.087 -4.101 1.00 74.62 105 ALA A C 1
ATOM 837 O O . ALA A 1 105 ? 13.682 6.044 -2.897 1.00 74.62 105 ALA A O 1
ATOM 838 N N . GLY A 1 106 ? 13.101 5.473 -4.987 1.00 80.38 106 GLY A N 1
ATOM 839 C CA . GLY A 1 106 ? 11.880 4.742 -4.630 1.00 80.38 106 GLY A CA 1
ATOM 840 C C . GLY A 1 106 ? 10.679 5.191 -5.459 1.00 80.38 106 GLY A C 1
ATOM 841 O O . GLY A 1 106 ? 10.836 5.607 -6.609 1.00 80.38 106 GLY A O 1
ATOM 842 N N . PHE A 1 107 ? 9.474 5.152 -4.894 1.00 85.81 107 PHE A N 1
ATOM 843 C CA . PHE A 1 107 ? 8.270 5.593 -5.596 1.00 85.81 107 PHE A CA 1
ATOM 844 C C . PHE A 1 107 ? 7.298 6.379 -4.724 1.00 85.81 107 PHE A C 1
ATOM 846 O O . PHE A 1 107 ? 7.303 6.338 -3.493 1.00 85.81 107 PHE A O 1
ATOM 853 N N . THR A 1 108 ? 6.422 7.098 -5.412 1.00 88.12 108 THR A N 1
ATOM 854 C CA . THR A 1 108 ? 5.250 7.728 -4.823 1.00 88.12 108 THR A CA 1
ATOM 855 C C . THR A 1 108 ? 4.034 7.328 -5.634 1.00 88.12 108 THR A C 1
ATOM 857 O O . THR A 1 108 ? 4.025 7.471 -6.854 1.00 88.12 108 THR A O 1
ATOM 860 N N . CYS A 1 109 ? 3.007 6.835 -4.958 1.00 91.19 109 CYS A N 1
ATOM 861 C CA . CYS A 1 109 ? 1.714 6.548 -5.541 1.00 91.19 109 CYS A CA 1
ATOM 862 C C . CYS A 1 109 ? 0.648 7.406 -4.863 1.00 91.19 109 CYS A C 1
ATOM 864 O O . CYS A 1 109 ? 0.588 7.504 -3.641 1.00 91.19 109 CYS A O 1
ATOM 866 N N . LYS A 1 110 ? -0.189 8.043 -5.668 1.00 92.81 110 LYS A N 1
ATOM 867 C CA . LYS A 1 110 ? -1.357 8.795 -5.222 1.00 92.81 110 LYS A CA 1
ATOM 868 C C . LYS A 1 110 ? -2.598 8.014 -5.602 1.00 92.81 110 LYS A C 1
ATOM 870 O O . LYS A 1 110 ? -2.724 7.677 -6.774 1.00 92.81 110 LYS A O 1
ATOM 875 N N . VAL A 1 111 ? -3.489 7.748 -4.653 1.00 92.25 111 VAL A N 1
ATOM 876 C CA . VAL A 1 111 ? -4.717 6.971 -4.874 1.00 92.25 111 VAL A CA 1
ATOM 87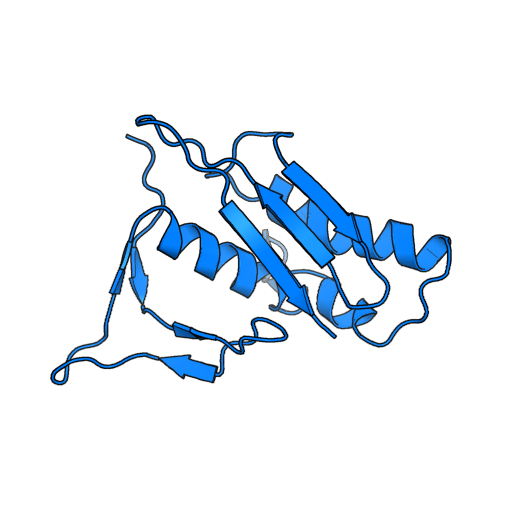7 C C . VAL A 1 111 ? -5.936 7.713 -4.343 1.00 92.25 111 VAL A C 1
ATOM 879 O O . VAL A 1 111 ? -5.840 8.475 -3.378 1.00 92.25 111 VAL A O 1
ATOM 882 N N . LEU A 1 112 ? -7.091 7.494 -4.970 1.00 91.81 112 LEU A N 1
ATOM 883 C CA . LEU A 1 112 ? -8.342 8.126 -4.563 1.00 91.81 112 LEU A CA 1
ATOM 884 C C . LEU A 1 112 ? -9.312 7.092 -3.966 1.00 91.81 112 LEU A C 1
ATOM 886 O O . LEU A 1 112 ? -9.781 6.222 -4.704 1.00 91.81 112 LEU A O 1
ATOM 890 N N . PRO A 1 113 ? -9.662 7.179 -2.670 1.00 91.00 113 PRO A N 1
ATOM 891 C CA . PRO A 1 113 ? -10.644 6.286 -2.065 1.00 91.00 113 PRO A CA 1
ATOM 892 C C . PRO A 1 113 ? -12.068 6.605 -2.537 1.00 91.00 113 PRO A C 1
ATOM 894 O O . PRO A 1 113 ? -12.418 7.764 -2.785 1.00 91.00 113 PRO A O 1
ATOM 897 N N . LYS A 1 114 ? -12.940 5.592 -2.580 1.00 88.50 114 LYS A N 1
ATOM 898 C CA . LYS A 1 114 ? -14.389 5.732 -2.810 1.00 88.50 114 LYS A CA 1
ATOM 899 C C . LYS A 1 114 ? -15.098 6.299 -1.561 1.00 88.50 114 LYS A C 1
ATOM 901 O O . LYS A 1 114 ? -16.064 5.731 -1.063 1.00 88.50 114 LYS A O 1
ATOM 906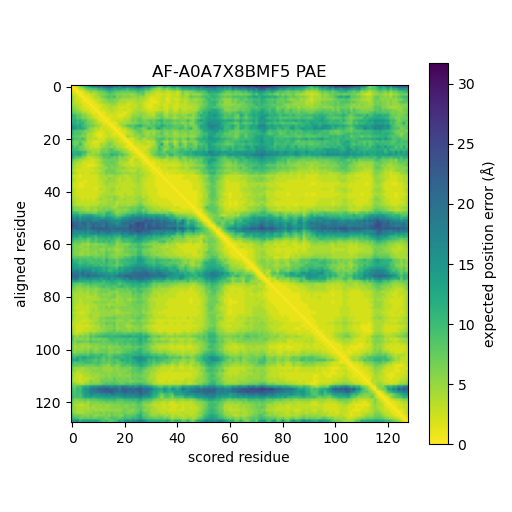 N N . SER A 1 115 ? -14.641 7.426 -1.019 1.00 79.31 115 SER A N 1
ATOM 907 C CA . SER A 1 115 ? -15.313 8.109 0.100 1.00 79.31 115 SER A CA 1
ATOM 908 C C . SER A 1 115 ? -16.342 9.136 -0.397 1.00 79.31 115 SER A C 1
ATOM 910 O O . SER A 1 115 ? -16.122 9.828 -1.390 1.00 79.31 115 SER A O 1
ATOM 912 N N . ARG A 1 116 ? -17.486 9.260 0.299 1.00 63.34 116 ARG A N 1
ATOM 913 C CA . ARG A 1 116 ? -18.585 10.193 -0.052 1.00 63.34 116 ARG A CA 1
ATOM 914 C C . ARG A 1 116 ? -18.340 11.643 0.387 1.00 63.34 116 ARG A C 1
ATOM 916 O O . ARG A 1 116 ? -18.975 12.545 -0.154 1.00 63.34 116 ARG A O 1
ATOM 923 N N . LEU A 1 117 ? -17.465 11.883 1.363 1.00 60.97 117 LEU A N 1
ATOM 924 C CA . LEU A 1 117 ? -17.238 13.206 1.956 1.00 60.97 117 LEU A CA 1
ATOM 925 C C . LEU A 1 117 ? -15.842 13.701 1.581 1.00 60.97 117 LEU A C 1
ATOM 927 O O . LEU A 1 117 ? -14.898 13.478 2.322 1.00 60.97 117 LEU A O 1
ATOM 931 N N . ARG A 1 118 ? -15.729 14.370 0.424 1.00 67.12 118 ARG A N 1
ATOM 932 C CA . ARG A 1 118 ? -14.479 14.981 -0.078 1.00 67.12 118 ARG A CA 1
ATOM 933 C C . ARG A 1 118 ? -13.280 14.021 0.043 1.00 67.12 118 ARG A C 1
ATOM 935 O O . ARG A 1 118 ? -12.418 14.270 0.885 1.00 67.12 118 ARG A O 1
ATOM 942 N N . PRO A 1 119 ? -13.242 12.944 -0.765 1.00 71.38 119 PRO A N 1
ATOM 943 C CA . PRO A 1 119 ? -12.159 11.970 -0.701 1.00 71.38 119 PRO A CA 1
ATOM 944 C C . PRO A 1 119 ? -10.824 12.696 -0.830 1.00 71.38 119 PRO A C 1
ATOM 946 O O . PRO A 1 119 ? -10.624 13.469 -1.776 1.00 71.38 119 PRO A O 1
ATOM 949 N N . LYS A 1 120 ? -9.943 12.495 0.148 1.00 81.75 120 LYS A N 1
ATOM 950 C CA . LYS A 1 120 ? -8.587 13.021 0.065 1.00 81.75 120 LYS A CA 1
ATOM 951 C C . LYS A 1 120 ? -7.741 12.035 -0.717 1.00 81.75 120 LYS A C 1
ATOM 953 O O . LYS A 1 120 ? -7.866 10.825 -0.565 1.00 81.75 120 LYS A O 1
ATOM 958 N N . GLU A 1 121 ? -6.887 12.572 -1.576 1.00 88.12 121 GLU A N 1
ATOM 959 C CA . GLU A 1 121 ? -5.865 11.767 -2.230 1.00 88.12 121 GLU A CA 1
ATOM 960 C C . GLU A 1 121 ? -4.918 11.218 -1.156 1.00 88.12 121 GLU A C 1
ATOM 962 O O . GLU A 1 121 ? -4.317 11.982 -0.396 1.00 88.12 121 GLU A O 1
ATOM 967 N N . ILE A 1 122 ? -4.807 9.894 -1.085 1.00 89.50 122 ILE A N 1
ATOM 968 C CA . ILE A 1 122 ? -3.877 9.215 -0.189 1.00 89.50 122 ILE A CA 1
ATOM 969 C C . ILE A 1 122 ? -2.546 9.099 -0.925 1.00 89.50 122 ILE A C 1
ATOM 971 O O . ILE A 1 122 ? -2.485 8.587 -2.042 1.00 89.50 122 ILE A O 1
ATOM 975 N N . SER A 1 123 ? -1.474 9.578 -0.295 1.00 89.44 123 SER A N 1
ATOM 976 C CA . SER A 1 123 ? -0.110 9.424 -0.803 1.00 89.44 123 SER A CA 1
ATOM 977 C C . SER A 1 123 ? 0.571 8.243 -0.114 1.00 89.44 123 SER A C 1
ATOM 979 O O . SER A 1 123 ? 0.768 8.256 1.103 1.00 89.44 123 SER A O 1
ATOM 981 N N . LEU A 1 124 ? 0.961 7.254 -0.911 1.00 87.44 124 LEU A N 1
ATOM 982 C CA . LEU A 1 124 ? 1.805 6.122 -0.547 1.00 87.44 124 LEU A CA 1
ATOM 983 C C . LEU A 1 124 ? 3.225 6.438 -1.018 1.00 87.44 124 LEU A C 1
ATOM 985 O O . LEU A 1 124 ? 3.435 6.709 -2.200 1.00 87.44 124 LEU A O 1
ATOM 989 N N . THR A 1 125 ? 4.196 6.432 -0.114 1.00 85.12 125 THR A N 1
ATOM 990 C CA . THR A 1 125 ? 5.590 6.738 -0.449 1.00 85.12 125 THR A CA 1
ATOM 991 C C . THR A 1 125 ? 6.478 5.662 0.135 1.00 85.12 125 THR A C 1
ATOM 993 O O . THR A 1 125 ? 6.414 5.419 1.335 1.00 85.12 125 THR A O 1
ATOM 996 N N . ILE A 1 126 ? 7.313 5.070 -0.714 1.00 78.19 126 ILE A N 1
ATOM 997 C CA . ILE A 1 126 ? 8.338 4.099 -0.335 1.00 78.19 126 ILE A CA 1
ATOM 998 C C . ILE A 1 126 ? 9.662 4.616 -0.880 1.00 78.19 126 ILE A C 1
ATOM 1000 O O . ILE A 1 126 ? 9.773 4.928 -2.069 1.00 78.19 126 ILE A O 1
ATOM 1004 N N . LYS A 1 127 ? 10.651 4.731 -0.005 1.00 76.00 127 LYS A N 1
ATOM 1005 C CA . LYS A 1 127 ? 12.016 5.155 -0.288 1.00 76.00 127 LYS A CA 1
ATOM 1006 C C . LYS A 1 127 ? 12.968 3.968 -0.161 1.00 76.00 127 LYS A C 1
ATOM 1008 O O . LYS A 1 127 ? 12.685 3.004 0.545 1.00 76.00 127 LYS A O 1
ATOM 1013 N N . LYS A 1 128 ? 14.068 4.045 -0.902 1.00 63.03 128 LYS A N 1
ATOM 1014 C CA . LYS A 1 128 ? 15.183 3.098 -0.870 1.00 63.03 128 LYS A CA 1
ATOM 1015 C C . LYS A 1 128 ? 16.234 3.507 0.155 1.00 63.03 128 LYS A C 1
ATOM 1017 O O . LYS A 1 128 ? 16.450 4.733 0.290 1.00 63.03 128 LYS A O 1
#

Foldseek 3Di:
DDFLDKDFDFDADPAAGHTPGTDDDPNHGDMDGDPVSNLNQLSHQQPPDFDCPPVPDTTHFPLVVLPPPDPDPVSVVNNVCRSVVSLCVDPQFDHPAKDWDQDPFFIKMWTFGPDPPPTDTDIDTHGD